Protein AF-A0A3M2JYX1-F1 (afdb_monomer)

Mean predicted aligned error: 6.3 Å

Radius of gyration: 17.37 Å; Cα contacts (8 Å, |Δi|>4): 255; chains: 1; bounding box: 37×30×51 Å

Foldseek 3Di:
DDDLLNCQLLFFFLLLNLLSLVCVVPDDPVVVVVFPPAWWDPDDPQTFGQPRSRTHGPPDSPGNHHPSVVSSVVRSVVCVVVLQQKKKKKWFKPFDDVCLVVVVVCVVVQWSGKAAPDGGIIITMGGPVSVVVVVVVCCVPCVVPIDTDIDIGRSPDPPVPDGSSVD

Nearest PDB structures (foldseek):
  4f3q-assembly1_A  TM=5.738E-01  e=3.447E-01  Coxiella burnetii RSA 493
  3rgi-assembly1_A  TM=5.231E-01  e=1.667E-01  Sorangium cellulosum
  8avz-assembly2_B  TM=5.312E-01  e=3.244E-01  Bacillus subtilis subsp. subtilis str. 168
  8idf-assembly1_A  TM=3.496E-01  e=7.146E-02  Homo sapiens
  8i4z-assembly1_B  TM=4.489E-01  e=4.391E-01  Streptomyces chartreusis NRRL 3882

Secondary structure (DSSP, 8-state):
---HHHHHTT--SHHHHHHHHHHHHHS-HHHHHTS--SPPPPS-SS----TTTSSSPPSSSS-SS-HHHHHHHHHHHHHHHHHHTEEEEEEEESS--HHHHT-GGGGGT-EEEEEE-SSSEEEEEEEGGGHHHHHHHHHHHHTTT--EEEEEEES----TT--TT--

Sequence (167 aa):
MLSTSDWIRRVRTGAELIATLKLLQSMEKRELLELPREPAAPFSACHRPCRRCHLYPPQSRTAKMCRFCSQVLRHIRKLDPISRSSVIVWGYVNRLPRKVVSGEWNRKRLIVAMYPVDDQHFIGIMYRRRLKPWLQELVVYEGNTLQGLLQILPSSGGIRTFTMGDL

pLDDT: mean 84.86, std 10.27, range [49.62, 95.06]

Structure (mmCIF, N/CA/C/O backbone):
data_AF-A0A3M2JYX1-F1
#
_entry.id   AF-A0A3M2JYX1-F1
#
loop_
_atom_site.group_PDB
_atom_site.id
_atom_site.type_symbol
_atom_site.label_atom_id
_atom_site.label_alt_id
_atom_site.label_comp_id
_atom_site.label_asym_id
_atom_site.label_entity_id
_atom_site.label_seq_id
_atom_site.pdbx_PDB_ins_code
_atom_site.Cartn_x
_atom_site.Cartn_y
_atom_site.Cartn_z
_atom_site.occupancy
_atom_site.B_iso_or_equiv
_atom_site.auth_seq_id
_atom_site.auth_comp_id
_atom_site.auth_asym_id
_atom_site.auth_atom_id
_atom_site.pdbx_PDB_model_num
ATOM 1 N N . MET A 1 1 ? -5.691 -6.770 -18.084 1.00 72.12 1 MET A N 1
ATOM 2 C CA . MET A 1 1 ? -5.080 -5.622 -17.374 1.00 72.12 1 MET A CA 1
ATOM 3 C C . MET A 1 1 ? -4.917 -5.984 -15.915 1.00 72.12 1 MET A C 1
ATOM 5 O O . MET A 1 1 ? -5.761 -6.696 -15.391 1.00 72.12 1 MET A O 1
ATOM 9 N N . LEU A 1 2 ? -3.852 -5.503 -15.281 1.00 76.81 2 LEU A N 1
ATOM 10 C CA . LEU A 1 2 ? -3.677 -5.641 -13.839 1.00 76.81 2 LEU A CA 1
ATOM 11 C C . LEU A 1 2 ? -4.733 -4.828 -13.093 1.00 76.81 2 LEU A C 1
ATOM 13 O O . LEU A 1 2 ? -4.827 -3.615 -13.288 1.00 76.81 2 LEU A O 1
ATOM 17 N N . SER A 1 3 ? -5.493 -5.510 -12.245 1.00 83.88 3 SER A N 1
ATOM 18 C CA . SER A 1 3 ? -6.343 -4.898 -11.229 1.00 83.88 3 SER A CA 1
ATOM 19 C C . SER A 1 3 ? -5.501 -4.182 -10.166 1.00 83.88 3 SER A C 1
ATOM 21 O O . SER A 1 3 ? -4.280 -4.347 -10.088 1.00 83.88 3 SER A O 1
ATOM 23 N N . THR A 1 4 ? -6.138 -3.401 -9.294 1.00 84.75 4 THR A N 1
ATOM 24 C CA . THR A 1 4 ? -5.443 -2.837 -8.130 1.00 84.75 4 THR A CA 1
ATOM 25 C C . T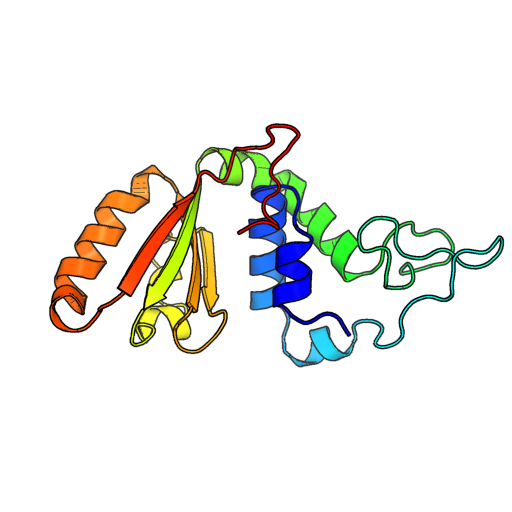HR A 1 4 ? -4.824 -3.930 -7.253 1.00 84.75 4 THR A C 1
ATOM 27 O O . THR A 1 4 ? -3.6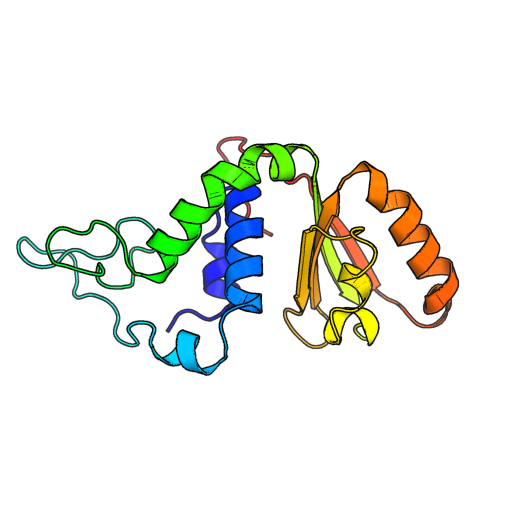63 -3.826 -6.851 1.00 84.75 4 THR A O 1
ATOM 30 N N . SER A 1 5 ? -5.562 -5.014 -7.014 1.00 84.56 5 SER A N 1
ATOM 31 C CA . SER A 1 5 ? -5.093 -6.154 -6.225 1.00 84.56 5 SER A CA 1
ATOM 32 C C . SER A 1 5 ? -3.856 -6.805 -6.849 1.00 84.56 5 SER A C 1
ATOM 34 O O . SER A 1 5 ? -2.921 -7.171 -6.141 1.00 84.56 5 SER A O 1
ATOM 36 N N . ASP A 1 6 ? -3.780 -6.861 -8.181 1.00 88.19 6 ASP A N 1
ATOM 37 C CA . ASP A 1 6 ? -2.606 -7.372 -8.894 1.00 88.19 6 ASP A CA 1
ATOM 38 C C . ASP A 1 6 ? -1.351 -6.510 -8.719 1.00 88.19 6 ASP A C 1
ATOM 40 O O . ASP A 1 6 ? -0.228 -7.022 -8.814 1.00 88.19 6 ASP A O 1
ATOM 44 N N . TRP A 1 7 ? -1.519 -5.202 -8.514 1.00 88.94 7 TRP A N 1
ATOM 45 C CA . TRP A 1 7 ? -0.411 -4.309 -8.191 1.00 88.94 7 TRP A CA 1
ATOM 46 C C . TRP A 1 7 ? 0.068 -4.512 -6.760 1.00 88.94 7 TRP A C 1
ATOM 48 O O . TRP A 1 7 ? 1.278 -4.561 -6.545 1.00 88.94 7 TRP A O 1
ATOM 58 N N . ILE A 1 8 ? -0.859 -4.684 -5.814 1.00 89.44 8 ILE A N 1
ATOM 59 C CA . ILE A 1 8 ? -0.558 -4.964 -4.403 1.00 89.44 8 ILE A CA 1
ATOM 60 C C . ILE A 1 8 ? 0.193 -6.297 -4.272 1.00 89.44 8 ILE A C 1
ATOM 62 O O . ILE A 1 8 ? 1.262 -6.334 -3.672 1.00 89.44 8 ILE A O 1
ATOM 66 N N . ARG A 1 9 ? -0.263 -7.355 -4.953 1.00 88.62 9 ARG A N 1
ATOM 67 C CA . ARG A 1 9 ? 0.396 -8.678 -4.963 1.00 88.62 9 ARG A CA 1
ATOM 68 C C . ARG A 1 9 ? 1.808 -8.689 -5.555 1.00 88.62 9 ARG A C 1
ATOM 70 O O . ARG A 1 9 ? 2.555 -9.641 -5.379 1.00 88.62 9 ARG A O 1
ATOM 77 N N . ARG A 1 10 ? 2.202 -7.644 -6.289 1.00 88.94 10 ARG A N 1
ATOM 78 C CA . ARG A 1 10 ? 3.550 -7.516 -6.881 1.00 88.94 10 ARG A CA 1
ATOM 79 C C . ARG A 1 10 ? 4.533 -6.746 -6.002 1.00 88.94 10 ARG A C 1
ATOM 81 O O . ARG A 1 10 ? 5.684 -6.543 -6.403 1.00 88.94 10 ARG A O 1
ATOM 88 N N . VAL A 1 11 ? 4.086 -6.270 -4.848 1.00 90.75 11 VAL A N 1
ATOM 89 C CA . VAL A 1 11 ? 4.888 -5.477 -3.924 1.00 90.75 11 VAL A CA 1
ATOM 90 C C . VAL A 1 11 ? 5.881 -6.369 -3.182 1.00 90.75 11 VAL A C 1
ATOM 92 O O . VAL A 1 11 ? 5.517 -7.384 -2.606 1.00 90.75 11 VAL A O 1
ATOM 95 N N . ARG A 1 12 ? 7.153 -5.966 -3.131 1.00 88.31 12 ARG A N 1
ATOM 96 C CA . ARG A 1 12 ? 8.198 -6.743 -2.443 1.00 88.31 12 ARG A CA 1
ATOM 97 C C . ARG A 1 12 ? 8.501 -6.262 -1.030 1.00 88.31 12 ARG A C 1
ATOM 99 O O . ARG A 1 12 ? 8.888 -7.059 -0.186 1.00 88.31 12 ARG A O 1
ATOM 106 N N . THR A 1 13 ? 8.348 -4.967 -0.763 1.00 90.25 13 THR A N 1
ATOM 107 C CA . THR A 1 13 ? 8.749 -4.337 0.507 1.00 90.25 13 THR A CA 1
ATOM 108 C C . THR A 1 13 ? 7.642 -3.449 1.064 1.00 90.25 13 THR A C 1
ATOM 110 O O . THR A 1 13 ? 6.782 -2.984 0.319 1.00 90.25 13 THR A O 1
ATOM 113 N N . GLY A 1 14 ? 7.665 -3.148 2.367 1.00 90.06 14 GLY A N 1
ATOM 114 C CA . GLY A 1 14 ? 6.671 -2.243 2.956 1.00 90.06 14 GLY A CA 1
ATOM 115 C C . GLY A 1 14 ? 6.719 -0.836 2.343 1.00 90.06 14 GLY A C 1
ATOM 116 O O . GLY A 1 14 ? 5.683 -0.216 2.122 1.00 90.06 14 GLY A O 1
ATOM 117 N N . ALA A 1 15 ? 7.907 -0.354 1.961 1.00 92.00 15 ALA A N 1
ATOM 118 C CA . ALA A 1 15 ? 8.063 0.923 1.270 1.00 92.00 15 ALA A CA 1
ATOM 119 C C . ALA A 1 15 ? 7.448 0.892 -0.137 1.00 92.00 15 ALA A C 1
ATOM 121 O O . ALA A 1 15 ? 6.822 1.869 -0.555 1.00 92.00 15 ALA A O 1
ATOM 122 N N . GLU A 1 16 ? 7.580 -0.233 -0.852 1.00 93.38 16 GLU A N 1
ATOM 123 C CA . GLU A 1 16 ? 6.857 -0.456 -2.103 1.00 93.38 16 GLU A CA 1
ATOM 124 C C . GLU A 1 16 ? 5.345 -0.463 -1.885 1.00 93.38 16 GLU A C 1
ATOM 126 O O . GLU A 1 16 ? 4.636 0.106 -2.713 1.00 93.38 16 GLU A O 1
ATOM 131 N N . LEU A 1 17 ? 4.851 -1.053 -0.789 1.00 93.00 17 LEU A N 1
ATOM 132 C CA . LEU A 1 17 ? 3.417 -1.100 -0.502 1.00 93.00 17 LEU A CA 1
ATOM 133 C C . LEU A 1 17 ? 2.884 0.312 -0.297 1.00 93.00 17 LEU A C 1
ATOM 135 O O . LEU A 1 17 ? 1.945 0.722 -0.970 1.00 93.00 17 LEU A O 1
ATOM 139 N N . ILE A 1 18 ? 3.547 1.089 0.565 1.00 92.81 18 ILE A N 1
ATOM 140 C CA . ILE A 1 18 ? 3.184 2.483 0.838 1.00 92.81 18 ILE A CA 1
ATOM 141 C C . ILE A 1 18 ? 3.182 3.298 -0.456 1.00 92.81 18 ILE A C 1
ATOM 143 O O . ILE A 1 18 ? 2.236 4.041 -0.708 1.00 92.81 18 ILE A O 1
ATOM 147 N N . ALA A 1 19 ? 4.226 3.168 -1.280 1.00 93.19 19 ALA A N 1
ATOM 148 C CA . ALA A 1 19 ? 4.310 3.864 -2.561 1.00 93.19 19 ALA A CA 1
ATOM 149 C C . ALA A 1 19 ? 3.161 3.472 -3.497 1.00 93.19 19 ALA A C 1
ATOM 151 O O . ALA A 1 19 ? 2.554 4.338 -4.120 1.00 93.19 19 ALA A O 1
ATOM 152 N N . THR A 1 20 ? 2.860 2.176 -3.575 1.00 93.00 20 THR A N 1
ATOM 153 C CA . THR A 1 20 ? 1.819 1.623 -4.445 1.00 93.00 20 THR A CA 1
ATOM 154 C C . THR A 1 20 ? 0.440 2.104 -4.005 1.00 93.00 20 THR A C 1
ATOM 156 O O . THR A 1 20 ? -0.274 2.670 -4.822 1.00 93.00 20 THR A O 1
ATOM 159 N N . LEU A 1 21 ? 0.094 1.994 -2.718 1.00 91.44 21 LEU A N 1
ATOM 160 C CA . LEU A 1 21 ? -1.192 2.471 -2.195 1.00 91.44 21 LEU A CA 1
ATOM 161 C C . LEU A 1 21 ? -1.362 3.983 -2.367 1.00 91.44 21 LEU A C 1
ATOM 163 O O . LEU A 1 21 ? -2.435 4.432 -2.757 1.00 91.44 21 LEU A O 1
ATOM 167 N N . LYS A 1 22 ? -0.306 4.773 -2.130 1.00 89.50 22 LYS A N 1
ATOM 168 C CA . LYS A 1 22 ? -0.353 6.226 -2.350 1.00 89.50 22 LYS A CA 1
ATOM 169 C C . LYS A 1 22 ? -0.606 6.577 -3.811 1.00 89.50 22 LYS A C 1
ATOM 171 O O . LYS A 1 22 ? -1.422 7.450 -4.070 1.00 89.50 22 LYS A O 1
ATOM 176 N N . LEU A 1 23 ? 0.058 5.892 -4.742 1.00 89.25 23 LEU A N 1
ATOM 177 C CA . LEU A 1 23 ? -0.160 6.102 -6.174 1.00 89.25 23 LEU A CA 1
ATOM 178 C C . LEU A 1 23 ? -1.568 5.682 -6.598 1.00 89.25 23 LEU A C 1
ATOM 180 O O . LEU A 1 23 ? -2.211 6.410 -7.339 1.00 89.25 23 LEU A O 1
ATOM 184 N N . LEU A 1 24 ? -2.072 4.557 -6.092 1.00 87.31 24 LEU A N 1
ATOM 185 C CA . LEU A 1 24 ? -3.433 4.093 -6.375 1.00 87.31 24 LEU A CA 1
ATOM 186 C C . LEU A 1 24 ? -4.510 5.036 -5.816 1.00 87.31 24 LEU A C 1
ATOM 188 O O . LEU A 1 24 ? -5.577 5.141 -6.406 1.00 87.31 24 LEU A O 1
ATOM 192 N N . GLN A 1 25 ? -4.238 5.714 -4.697 1.00 83.50 25 GLN A N 1
ATOM 193 C CA . GLN A 1 25 ? -5.126 6.734 -4.126 1.00 83.50 25 GLN A CA 1
ATOM 194 C C . GLN A 1 25 ? -5.046 8.068 -4.869 1.00 83.50 25 GLN A C 1
ATOM 196 O O . GLN A 1 25 ? -6.052 8.761 -4.969 1.00 83.50 25 GLN A O 1
ATOM 201 N N . SER A 1 26 ? -3.854 8.459 -5.334 1.00 81.19 26 SER A N 1
ATOM 202 C CA . SER A 1 26 ? -3.647 9.743 -6.011 1.00 81.19 26 SER A CA 1
ATOM 203 C C . SER A 1 26 ? -4.017 9.713 -7.488 1.00 81.19 26 SER A C 1
ATOM 205 O O . SER A 1 26 ? -4.327 10.759 -8.045 1.00 81.19 26 SER A O 1
ATOM 207 N N . MET A 1 27 ? -3.927 8.549 -8.135 1.00 75.31 27 MET A N 1
ATOM 208 C CA . MET A 1 27 ? -4.304 8.406 -9.534 1.00 75.31 27 MET A CA 1
ATOM 209 C C . MET A 1 27 ? -5.815 8.535 -9.655 1.00 75.31 27 MET A C 1
ATOM 211 O O . MET A 1 27 ? -6.569 7.690 -9.168 1.00 75.31 27 MET A O 1
ATOM 215 N N . GLU A 1 28 ? -6.265 9.569 -10.358 1.00 65.38 28 GLU A N 1
ATOM 216 C CA . GLU A 1 28 ? -7.642 9.602 -10.822 1.00 65.38 28 GLU A CA 1
ATOM 217 C C . GLU A 1 28 ? -7.909 8.359 -11.680 1.00 65.38 28 GLU A C 1
ATOM 219 O O . GLU A 1 28 ? -7.032 7.869 -12.400 1.00 65.38 28 GLU A O 1
ATOM 224 N N . LYS A 1 29 ? -9.152 7.860 -11.665 1.00 61.00 29 LYS A N 1
ATOM 225 C CA . LYS A 1 29 ? -9.581 6.699 -12.469 1.00 61.00 29 LYS A CA 1
ATOM 226 C C . LYS A 1 29 ? -9.174 6.831 -13.948 1.00 61.00 29 LYS A C 1
ATOM 228 O O . LYS A 1 29 ? -8.969 5.825 -14.618 1.00 61.00 29 LYS A O 1
ATOM 233 N N . ARG A 1 30 ? -9.011 8.067 -14.437 1.00 53.72 30 ARG A N 1
ATOM 234 C CA . ARG A 1 30 ? -8.557 8.416 -15.788 1.00 53.72 30 ARG A CA 1
ATOM 235 C C . ARG A 1 30 ? -7.073 8.121 -16.044 1.00 53.72 30 ARG A C 1
ATOM 237 O O . ARG A 1 30 ? -6.755 7.596 -17.102 1.00 53.72 30 ARG A O 1
ATOM 244 N N . GLU A 1 31 ? -6.183 8.350 -15.082 1.00 64.31 31 GLU A N 1
ATOM 245 C CA . GLU A 1 31 ? -4.748 8.048 -15.226 1.00 64.31 31 GLU A CA 1
ATOM 246 C C . GLU A 1 31 ? -4.468 6.538 -15.205 1.00 64.31 31 GLU A C 1
ATOM 248 O O . GLU A 1 31 ? -3.570 6.050 -15.892 1.00 64.31 31 GLU A O 1
ATOM 253 N N . LEU A 1 32 ? -5.286 5.767 -14.480 1.00 62.34 32 LEU A N 1
ATOM 254 C CA . LEU A 1 32 ? -5.253 4.301 -14.538 1.00 62.34 32 LEU A CA 1
ATOM 255 C C . LEU A 1 32 ? -5.659 3.769 -15.923 1.00 62.34 32 LEU A C 1
ATOM 257 O O . LEU A 1 32 ? -5.175 2.716 -16.339 1.00 62.34 32 LEU A O 1
ATOM 261 N N . LEU A 1 33 ? -6.505 4.503 -16.658 1.00 57.06 33 LEU A N 1
ATOM 262 C CA . LEU A 1 33 ? -6.901 4.172 -18.032 1.00 57.06 33 LEU A CA 1
ATOM 263 C C . LEU A 1 33 ? -5.813 4.498 -19.067 1.00 57.06 33 LEU A C 1
ATOM 265 O O . LEU A 1 33 ? -5.869 3.923 -20.157 1.00 57.06 33 LEU A O 1
ATOM 269 N N . GLU A 1 34 ? -4.859 5.379 -18.732 1.00 64.75 34 GLU A N 1
ATOM 270 C CA . GLU A 1 34 ? -3.666 5.700 -19.538 1.00 64.75 34 GLU A CA 1
ATOM 271 C C . GLU A 1 34 ? -2.516 4.704 -19.344 1.00 64.75 34 GLU A C 1
ATOM 273 O O . GLU A 1 34 ? -1.506 4.764 -20.054 1.00 64.75 34 GLU A O 1
ATOM 278 N N . LEU A 1 35 ? -2.620 3.791 -18.372 1.00 68.12 35 LEU A N 1
ATOM 279 C CA . LEU A 1 35 ? -1.679 2.683 -18.305 1.00 68.12 35 LEU A CA 1
ATOM 280 C C . LEU A 1 35 ? -1.803 1.854 -19.589 1.00 68.12 35 LEU A C 1
ATOM 282 O O . LEU A 1 35 ? -2.923 1.657 -20.069 1.00 68.12 35 LEU A O 1
ATOM 286 N N . PRO A 1 36 ? -0.677 1.356 -20.144 1.00 66.38 36 PRO A N 1
ATOM 287 C CA . PRO A 1 36 ? -0.716 0.515 -21.331 1.00 66.38 36 PRO A CA 1
ATOM 288 C C . PRO A 1 36 ? -1.716 -0.612 -21.094 1.00 66.38 36 PRO A C 1
ATOM 290 O O . PRO A 1 36 ? -1.544 -1.396 -20.165 1.00 66.38 36 PRO A O 1
ATOM 293 N N . ARG A 1 37 ? -2.805 -0.651 -21.865 1.00 69.75 37 ARG A N 1
ATOM 294 C CA . ARG A 1 37 ? -3.831 -1.691 -21.691 1.00 69.75 37 ARG A CA 1
ATOM 295 C C . ARG A 1 37 ? -3.355 -3.023 -22.243 1.00 69.75 37 ARG A C 1
ATOM 297 O O . ARG A 1 37 ? -3.744 -4.080 -21.746 1.00 69.75 37 ARG A O 1
ATOM 304 N N . GLU A 1 38 ? -2.480 -2.939 -23.235 1.00 83.12 38 GLU A N 1
ATOM 305 C CA . GLU A 1 38 ? -1.904 -4.080 -23.908 1.00 83.12 38 GLU A CA 1
ATOM 306 C C . GLU A 1 38 ? -0.676 -4.591 -23.145 1.00 83.12 38 GLU A C 1
ATOM 308 O O . GLU A 1 38 ? 0.215 -3.806 -22.779 1.00 83.12 38 GLU A O 1
ATOM 313 N N . PRO A 1 39 ? -0.620 -5.904 -22.868 1.00 85.25 39 PRO A N 1
ATOM 314 C CA . PRO A 1 39 ? 0.594 -6.520 -22.371 1.00 85.25 39 PRO A CA 1
ATOM 315 C C . PRO A 1 39 ? 1.716 -6.347 -23.400 1.00 85.25 39 PRO A C 1
ATOM 317 O O . PRO A 1 39 ? 1.494 -6.295 -24.607 1.00 85.25 39 PRO A O 1
ATOM 320 N N . ALA A 1 40 ? 2.946 -6.255 -22.909 1.00 88.06 40 ALA A N 1
ATOM 321 C CA . ALA A 1 40 ? 4.125 -6.269 -23.750 1.00 88.06 40 ALA A CA 1
ATOM 322 C C . ALA A 1 40 ? 4.166 -7.559 -24.5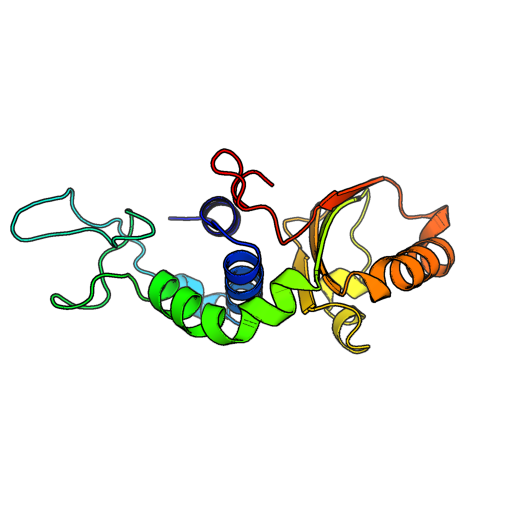70 1.00 88.06 40 ALA A C 1
ATOM 324 O O . ALA A 1 40 ? 3.786 -8.629 -24.089 1.00 88.06 40 ALA A O 1
ATOM 325 N N . ALA A 1 41 ? 4.720 -7.454 -25.776 1.00 86.62 41 ALA A N 1
ATOM 326 C CA . ALA A 1 41 ? 5.085 -8.626 -26.550 1.00 86.62 41 ALA A CA 1
ATOM 327 C C . ALA A 1 41 ? 5.989 -9.566 -25.720 1.00 86.62 41 ALA A C 1
ATOM 329 O O . ALA A 1 41 ? 6.753 -9.086 -24.864 1.00 86.62 41 ALA A O 1
ATOM 330 N N . PRO A 1 42 ? 5.940 -10.885 -25.987 1.00 85.69 42 PRO A N 1
ATOM 331 C CA . PRO A 1 42 ? 6.883 -11.836 -25.420 1.00 85.69 42 PRO A CA 1
ATOM 332 C C . PRO A 1 42 ? 8.329 -11.363 -25.580 1.00 85.69 42 PRO A C 1
ATOM 334 O O . PRO A 1 42 ? 8.677 -10.641 -26.522 1.00 85.69 42 PRO A O 1
ATOM 337 N N . PHE A 1 43 ? 9.178 -11.767 -24.636 1.00 86.62 43 PHE A N 1
ATOM 338 C CA . PHE A 1 43 ? 10.582 -11.379 -24.644 1.00 86.62 43 PHE A CA 1
ATOM 339 C C . PHE A 1 43 ? 11.247 -11.775 -25.970 1.00 86.62 43 PHE A C 1
ATOM 341 O O . PHE A 1 43 ? 11.222 -12.934 -26.372 1.00 86.62 43 PHE A O 1
ATOM 348 N N . SER A 1 44 ? 11.859 -10.798 -26.633 1.00 86.50 44 SER A N 1
ATOM 349 C CA . SER A 1 44 ? 12.609 -10.958 -27.878 1.00 86.50 44 SER A CA 1
ATOM 350 C C . SER A 1 44 ? 13.807 -10.004 -27.897 1.00 86.50 44 SER A C 1
ATOM 352 O O . SER A 1 44 ? 13.958 -9.140 -27.027 1.00 86.50 44 SER A O 1
ATOM 354 N N . ALA A 1 45 ? 14.673 -10.125 -28.906 1.00 80.12 45 ALA A N 1
ATOM 355 C CA . ALA A 1 45 ? 15.807 -9.213 -29.077 1.00 80.12 45 ALA A CA 1
ATOM 356 C C . ALA A 1 45 ? 15.362 -7.733 -29.158 1.00 80.12 45 ALA A C 1
ATOM 358 O O . ALA A 1 45 ? 16.023 -6.850 -28.599 1.00 80.12 45 ALA A O 1
ATOM 359 N N . CYS A 1 46 ? 14.205 -7.487 -29.787 1.00 79.00 46 CYS A N 1
ATOM 360 C CA . CYS A 1 46 ? 13.653 -6.159 -30.065 1.00 79.00 46 CYS A CA 1
ATOM 361 C C . CYS A 1 46 ? 12.642 -5.672 -29.014 1.00 79.00 46 CYS A C 1
ATOM 363 O O . CYS A 1 46 ? 12.497 -4.464 -28.820 1.00 79.00 46 CYS A O 1
ATOM 365 N N . HIS A 1 47 ? 11.964 -6.585 -28.310 1.00 79.88 47 HIS A N 1
ATOM 366 C CA . HIS A 1 47 ? 10.917 -6.252 -27.343 1.00 79.88 47 HIS A CA 1
ATOM 367 C C . HIS A 1 47 ? 11.187 -6.891 -25.989 1.00 79.88 47 HIS A C 1
ATOM 369 O O . HIS A 1 47 ? 11.464 -8.080 -25.873 1.00 79.88 47 HIS A O 1
ATOM 375 N N . ARG A 1 48 ? 11.101 -6.081 -24.934 1.00 88.25 48 ARG A N 1
ATOM 376 C CA . ARG A 1 48 ? 11.395 -6.514 -23.568 1.00 88.25 48 ARG A CA 1
ATOM 377 C C . ARG A 1 48 ? 10.275 -6.011 -22.669 1.00 88.25 48 ARG A C 1
ATOM 379 O O . ARG A 1 48 ? 10.046 -4.802 -22.672 1.00 88.25 48 ARG A O 1
ATOM 386 N N . PRO A 1 49 ? 9.600 -6.867 -21.890 1.00 92.56 49 PRO A N 1
ATOM 387 C CA . PRO A 1 49 ? 8.653 -6.392 -20.896 1.00 92.56 49 PRO A CA 1
ATOM 388 C C . PRO A 1 49 ? 9.380 -5.608 -19.798 1.00 92.56 49 PRO A C 1
ATOM 390 O O . PRO A 1 49 ? 10.600 -5.692 -19.617 1.00 92.56 49 PRO A O 1
ATOM 393 N N . CYS A 1 50 ? 8.618 -4.842 -19.024 1.00 92.44 50 CYS A N 1
ATOM 394 C CA . CYS A 1 50 ? 9.117 -4.172 -17.833 1.00 92.44 50 CYS A CA 1
ATOM 395 C C . CYS A 1 50 ? 9.826 -5.172 -16.908 1.00 92.44 50 CYS A C 1
ATOM 397 O O . CYS A 1 50 ? 9.241 -6.169 -16.496 1.00 92.44 50 CYS A O 1
ATOM 399 N N . ARG A 1 51 ? 11.054 -4.847 -16.482 1.00 91.62 51 ARG A N 1
ATOM 400 C CA . ARG A 1 51 ? 11.872 -5.714 -15.613 1.00 91.62 51 ARG A CA 1
ATOM 401 C C . ARG A 1 51 ? 11.304 -5.970 -14.212 1.00 91.62 51 ARG A C 1
ATOM 403 O O . ARG A 1 51 ? 11.889 -6.747 -13.471 1.00 91.62 51 ARG A O 1
ATOM 410 N N . ARG A 1 52 ? 10.239 -5.265 -13.816 1.00 90.44 52 ARG A N 1
ATOM 411 C CA . ARG A 1 52 ? 9.608 -5.405 -12.496 1.00 90.44 52 ARG A CA 1
ATOM 412 C C . ARG A 1 52 ? 8.283 -6.151 -12.571 1.00 90.44 52 ARG A C 1
ATOM 414 O O . ARG A 1 52 ? 8.123 -7.147 -11.882 1.00 90.44 52 ARG A O 1
ATOM 421 N N . CYS A 1 53 ? 7.327 -5.661 -13.365 1.00 90.81 53 CYS A N 1
ATOM 422 C CA . CYS A 1 53 ? 6.018 -6.315 -13.465 1.00 90.81 53 CYS A CA 1
ATOM 423 C C . CYS A 1 53 ? 5.985 -7.464 -14.478 1.00 90.81 53 CYS A C 1
ATOM 425 O O . CYS A 1 53 ? 5.045 -8.248 -14.424 1.00 90.81 53 CYS A O 1
ATOM 427 N N . HIS A 1 54 ? 6.963 -7.542 -15.391 1.00 90.75 54 HIS A N 1
ATOM 428 C CA . HIS A 1 54 ? 7.055 -8.514 -16.490 1.00 90.75 54 HIS A CA 1
ATOM 429 C C . HIS A 1 54 ? 5.855 -8.545 -17.448 1.00 90.75 54 HIS A C 1
ATOM 431 O O . HIS A 1 54 ? 5.784 -9.421 -18.300 1.00 90.75 54 HIS A O 1
ATOM 437 N N . LEU A 1 55 ? 4.948 -7.570 -17.348 1.00 90.38 55 LEU A N 1
ATOM 438 C CA . LEU A 1 55 ? 3.704 -7.553 -18.112 1.00 90.38 55 LEU A CA 1
ATOM 439 C C . LEU A 1 55 ? 3.586 -6.372 -19.055 1.00 90.38 55 LEU A C 1
ATOM 441 O O . LEU A 1 55 ? 3.202 -6.560 -20.195 1.00 90.38 55 LEU A O 1
ATOM 445 N N . TYR A 1 56 ? 3.901 -5.160 -18.607 1.00 90.88 56 TYR A N 1
ATOM 446 C CA . TYR A 1 56 ? 3.710 -3.963 -19.427 1.00 90.88 56 TYR A CA 1
ATOM 447 C C . TYR A 1 56 ? 4.986 -3.548 -20.152 1.00 90.88 56 TYR A C 1
ATOM 449 O O . TYR A 1 56 ? 6.085 -3.791 -19.633 1.00 90.88 56 TYR A O 1
ATOM 457 N N . PRO A 1 57 ? 4.874 -2.883 -21.315 1.00 91.06 57 PRO A N 1
ATOM 458 C CA . PRO A 1 57 ? 6.038 -2.377 -22.018 1.00 91.06 57 PRO A CA 1
ATOM 459 C C . PRO A 1 57 ? 6.740 -1.283 -21.193 1.00 91.06 57 PRO A C 1
ATOM 461 O O . PRO A 1 57 ? 6.105 -0.571 -20.401 1.00 91.06 57 PRO A O 1
ATOM 464 N N . PRO A 1 58 ? 8.065 -1.134 -21.336 1.00 91.50 58 PRO A N 1
ATOM 465 C CA . PRO A 1 58 ? 8.783 0.004 -20.794 1.00 91.50 58 PRO A CA 1
ATOM 466 C C . PRO A 1 58 ? 8.283 1.321 -21.394 1.00 91.50 58 PRO A C 1
ATOM 468 O O . PRO A 1 58 ? 7.774 1.351 -22.509 1.00 91.50 58 PRO A O 1
ATOM 471 N N . GLN A 1 59 ? 8.467 2.425 -20.668 1.00 89.19 59 GLN A N 1
ATOM 472 C CA . GLN A 1 59 ? 8.015 3.749 -21.120 1.00 89.19 59 GLN A CA 1
ATOM 473 C C . GLN A 1 59 ? 8.710 4.228 -22.411 1.00 89.19 59 GLN A C 1
ATOM 475 O O . GLN A 1 59 ? 8.166 5.048 -23.141 1.00 89.19 59 GLN A O 1
ATOM 480 N N . SER A 1 60 ? 9.917 3.735 -22.688 1.00 88.38 60 SER A N 1
ATOM 481 C CA . SER A 1 60 ? 10.690 4.024 -23.898 1.00 88.38 60 SER A CA 1
ATOM 482 C C . SER A 1 60 ? 11.619 2.849 -24.222 1.00 88.38 60 SER A C 1
ATOM 484 O O . SER A 1 60 ? 11.845 1.988 -23.371 1.00 88.38 60 SER A O 1
ATOM 486 N N . ARG A 1 61 ? 12.220 2.829 -25.422 1.00 83.94 61 ARG A N 1
ATOM 487 C CA . ARG A 1 61 ? 13.186 1.784 -25.832 1.00 83.94 61 ARG A CA 1
ATOM 488 C C . ARG A 1 61 ? 14.406 1.675 -24.906 1.00 83.94 61 ARG A C 1
ATOM 490 O O . ARG A 1 61 ? 14.981 0.599 -24.776 1.00 83.94 61 ARG A O 1
ATOM 497 N N . THR A 1 62 ? 14.800 2.775 -24.265 1.00 86.88 62 THR A N 1
ATOM 498 C CA . THR A 1 62 ? 15.935 2.828 -23.329 1.00 86.88 62 THR A CA 1
ATOM 499 C C . THR A 1 62 ? 15.518 2.589 -21.876 1.00 86.88 62 THR A C 1
ATOM 501 O O . THR A 1 62 ? 16.350 2.222 -21.042 1.00 86.88 62 THR A O 1
ATOM 504 N N . ALA A 1 63 ? 14.234 2.761 -21.550 1.00 90.19 63 ALA A N 1
ATOM 505 C CA . ALA A 1 63 ? 13.718 2.510 -20.216 1.00 90.19 63 ALA A CA 1
ATOM 506 C C . ALA A 1 63 ? 13.684 1.008 -19.899 1.00 90.19 63 ALA A C 1
ATOM 508 O O . ALA A 1 63 ? 13.409 0.157 -20.740 1.00 90.19 63 ALA A O 1
ATOM 509 N N . LYS A 1 64 ? 13.912 0.671 -18.625 1.00 91.94 64 LYS A N 1
ATOM 510 C CA . LYS A 1 64 ? 13.823 -0.713 -18.118 1.00 91.94 64 LYS A CA 1
ATOM 511 C C . LYS A 1 64 ? 12.457 -1.040 -17.504 1.00 91.94 64 LYS A C 1
ATOM 513 O O . LYS A 1 64 ? 12.198 -2.189 -17.143 1.00 91.94 64 LYS A O 1
ATOM 518 N N . MET A 1 65 ? 11.604 -0.033 -17.315 1.00 93.00 65 MET A N 1
ATOM 519 C CA . MET A 1 65 ? 10.370 -0.135 -16.538 1.00 93.00 65 MET A CA 1
ATOM 520 C C . MET A 1 65 ? 9.204 0.574 -17.215 1.00 93.00 65 MET A C 1
ATOM 522 O O . MET A 1 65 ? 9.407 1.551 -17.936 1.00 93.00 65 MET A O 1
ATOM 526 N N . CYS A 1 66 ? 7.989 0.096 -16.946 1.00 91.81 66 CYS A N 1
ATOM 527 C CA . CYS A 1 66 ? 6.769 0.808 -17.308 1.00 91.81 66 CYS A CA 1
ATOM 528 C C . CYS A 1 66 ? 6.577 2.052 -16.419 1.00 91.81 66 CYS A C 1
ATOM 530 O O . CYS A 1 66 ? 7.200 2.171 -15.355 1.00 91.81 66 CYS A O 1
ATOM 532 N N . ARG A 1 67 ? 5.683 2.958 -16.841 1.00 90.50 67 ARG A N 1
ATOM 533 C CA . ARG A 1 67 ? 5.365 4.219 -16.143 1.00 90.50 67 ARG A CA 1
ATOM 534 C C . ARG A 1 67 ? 5.039 3.990 -14.662 1.00 90.50 67 ARG A C 1
ATOM 536 O O . ARG A 1 67 ? 5.680 4.595 -13.806 1.00 90.50 67 ARG A O 1
ATOM 543 N N . PHE A 1 68 ? 4.133 3.057 -14.356 1.00 90.50 68 PHE A N 1
ATOM 544 C CA . PHE A 1 68 ? 3.718 2.759 -12.978 1.00 90.50 68 PHE A CA 1
ATOM 545 C C . PHE A 1 68 ? 4.876 2.245 -12.114 1.00 90.50 68 PHE A C 1
ATOM 547 O O . PHE A 1 68 ? 5.188 2.824 -11.076 1.00 90.50 68 PHE A O 1
ATOM 554 N N . CYS A 1 69 ? 5.585 1.201 -12.563 1.00 92.00 69 CYS A N 1
ATOM 555 C CA . CYS A 1 69 ? 6.718 0.649 -11.814 1.00 92.00 69 CYS A CA 1
ATOM 556 C C . CYS A 1 69 ? 7.818 1.690 -11.569 1.00 92.00 69 CYS A C 1
ATOM 558 O O . CYS A 1 69 ? 8.403 1.705 -10.485 1.00 92.00 69 CYS A O 1
ATOM 560 N N . SER A 1 70 ? 8.080 2.555 -12.554 1.00 92.44 70 SER A N 1
ATOM 561 C CA . SER A 1 70 ? 9.038 3.658 -12.437 1.00 92.44 70 SER A CA 1
ATOM 562 C C . SER A 1 70 ? 8.605 4.670 -11.373 1.00 92.44 70 SER A C 1
ATOM 564 O O . SER A 1 70 ? 9.397 5.029 -10.499 1.00 92.44 70 SER A O 1
ATOM 566 N N . GLN A 1 71 ? 7.328 5.072 -11.377 1.00 91.75 71 GLN A N 1
ATOM 567 C CA . GLN A 1 71 ? 6.775 5.965 -10.361 1.00 91.75 71 GLN A CA 1
ATOM 568 C C . GLN A 1 71 ? 6.854 5.351 -8.963 1.00 91.75 71 GLN A C 1
ATOM 570 O O . GLN A 1 71 ? 7.332 6.019 -8.048 1.00 91.75 71 GLN A O 1
ATOM 575 N N . VAL A 1 72 ? 6.478 4.080 -8.791 1.00 92.31 72 VAL A N 1
ATOM 576 C CA . VAL A 1 72 ? 6.598 3.398 -7.493 1.00 92.31 72 VAL A CA 1
ATOM 577 C C . VAL A 1 72 ? 8.054 3.431 -7.018 1.00 92.31 72 VAL A C 1
ATOM 579 O O . VAL A 1 72 ? 8.315 3.871 -5.900 1.00 92.31 72 VAL A O 1
ATOM 582 N N . LEU A 1 73 ? 9.022 3.045 -7.866 1.00 91.50 73 LEU A N 1
ATOM 583 C CA . LEU A 1 73 ? 10.440 3.049 -7.477 1.00 91.50 73 LEU A CA 1
ATOM 584 C C . LEU A 1 73 ? 10.959 4.444 -7.104 1.00 91.50 73 LEU A C 1
ATOM 586 O O . LEU A 1 73 ? 11.761 4.571 -6.177 1.00 91.50 73 LEU A O 1
ATOM 590 N N . ARG A 1 74 ? 10.484 5.498 -7.778 1.00 91.94 74 ARG A N 1
ATOM 591 C CA . ARG A 1 74 ? 10.842 6.886 -7.452 1.00 91.94 74 ARG A CA 1
ATOM 592 C C . ARG A 1 74 ? 10.394 7.283 -6.040 1.00 91.94 74 ARG A C 1
ATOM 594 O O . ARG A 1 74 ? 11.095 8.049 -5.381 1.00 91.94 74 ARG A O 1
ATOM 601 N N . HIS A 1 75 ? 9.268 6.750 -5.562 1.00 89.94 75 HIS A N 1
ATOM 602 C CA . HIS A 1 75 ? 8.719 7.068 -4.241 1.00 89.94 75 HIS A CA 1
ATOM 603 C C . HIS A 1 75 ? 9.382 6.284 -3.098 1.00 89.94 75 HIS A C 1
ATOM 605 O O . HIS A 1 75 ? 9.504 6.820 -1.997 1.00 89.94 75 HIS A O 1
ATOM 611 N N . ILE A 1 76 ? 9.874 5.063 -3.342 1.00 91.56 76 ILE A N 1
ATOM 612 C CA . ILE A 1 76 ? 10.425 4.175 -2.296 1.00 91.56 76 ILE A CA 1
ATOM 613 C C . ILE A 1 76 ? 11.538 4.829 -1.476 1.00 91.56 76 ILE A C 1
ATOM 615 O O . ILE A 1 76 ? 11.550 4.684 -0.256 1.00 91.56 76 ILE A O 1
ATOM 619 N N . ARG A 1 77 ? 12.459 5.570 -2.112 1.00 84.38 77 ARG A N 1
ATOM 620 C CA . ARG A 1 77 ? 13.651 6.116 -1.430 1.00 84.38 77 ARG A CA 1
ATOM 621 C C . ARG A 1 77 ? 13.305 6.975 -0.210 1.00 84.38 77 ARG A C 1
ATOM 623 O O . ARG A 1 77 ? 14.035 6.956 0.770 1.00 84.38 77 ARG A O 1
ATOM 630 N N . LYS A 1 78 ? 12.186 7.705 -0.258 1.00 89.38 78 LYS A N 1
ATOM 631 C CA . LYS A 1 78 ? 11.720 8.560 0.849 1.00 89.38 78 LYS A CA 1
ATOM 632 C C . LYS A 1 78 ? 10.874 7.803 1.877 1.00 89.38 78 LYS A C 1
ATOM 634 O O . LYS A 1 78 ? 10.597 8.328 2.950 1.00 89.38 78 LYS A O 1
ATOM 639 N N . LEU A 1 79 ? 10.427 6.598 1.537 1.00 90.81 79 LEU A N 1
ATOM 640 C CA . LEU A 1 79 ? 9.471 5.816 2.315 1.00 90.81 79 LEU A CA 1
ATOM 641 C C . LEU A 1 79 ? 10.130 4.699 3.122 1.00 90.81 79 LEU A C 1
ATOM 643 O O . LEU A 1 79 ? 9.477 4.167 4.010 1.00 90.81 79 LEU A O 1
ATOM 647 N N . ASP A 1 80 ? 11.398 4.366 2.873 1.00 87.88 80 ASP A N 1
ATOM 648 C CA . ASP A 1 80 ? 12.090 3.305 3.616 1.00 87.88 80 ASP A CA 1
ATOM 649 C C . ASP A 1 80 ? 12.125 3.553 5.142 1.00 87.88 80 ASP A C 1
ATOM 651 O O . ASP A 1 80 ? 11.696 2.672 5.895 1.00 87.88 80 ASP A O 1
ATOM 655 N N . PRO A 1 81 ? 12.478 4.759 5.645 1.00 89.38 81 PRO A N 1
ATOM 656 C CA . PRO A 1 81 ? 12.436 5.034 7.087 1.00 89.38 81 PRO A CA 1
ATOM 657 C C . PRO A 1 81 ? 11.015 4.963 7.670 1.00 89.38 81 PRO A C 1
ATOM 659 O O . PRO A 1 81 ? 10.799 4.490 8.789 1.00 89.38 81 PRO A O 1
ATOM 662 N N . ILE A 1 82 ? 10.021 5.402 6.891 1.00 91.00 82 ILE A N 1
ATOM 663 C CA . ILE A 1 82 ? 8.607 5.351 7.282 1.00 91.00 82 ILE A CA 1
ATOM 664 C C . ILE A 1 82 ? 8.151 3.894 7.360 1.00 91.00 82 ILE A C 1
ATOM 666 O O . ILE A 1 82 ? 7.534 3.497 8.344 1.00 91.00 82 ILE A O 1
ATOM 670 N N . SER A 1 83 ? 8.516 3.074 6.375 1.00 91.38 83 SER A N 1
ATOM 671 C CA . SER A 1 83 ? 8.193 1.652 6.331 1.00 91.38 83 SER A CA 1
ATOM 672 C C . SER A 1 83 ? 8.729 0.920 7.555 1.00 91.38 83 SER A C 1
ATOM 674 O O . SER A 1 83 ? 8.002 0.142 8.153 1.00 91.38 83 SER A O 1
ATOM 676 N N . ARG A 1 84 ? 9.959 1.183 8.002 1.00 89.50 84 ARG A N 1
ATOM 677 C CA . ARG A 1 84 ? 10.535 0.492 9.176 1.00 89.50 84 ARG A CA 1
ATOM 678 C C . ARG A 1 84 ? 9.815 0.796 10.493 1.00 89.50 84 ARG A C 1
ATOM 680 O O . ARG A 1 84 ? 9.816 -0.026 11.402 1.00 89.50 84 ARG A O 1
ATOM 687 N N . SER A 1 85 ? 9.195 1.969 10.594 1.00 91.38 85 SER A N 1
ATOM 688 C CA . SER A 1 85 ? 8.451 2.417 11.780 1.00 91.38 85 SER A CA 1
ATOM 689 C C . SER A 1 85 ? 6.937 2.208 11.666 1.00 91.38 85 SER A C 1
ATOM 691 O O . SER A 1 85 ? 6.180 2.621 12.553 1.00 91.38 85 SER A O 1
ATOM 693 N N . SER A 1 86 ? 6.491 1.563 10.589 1.0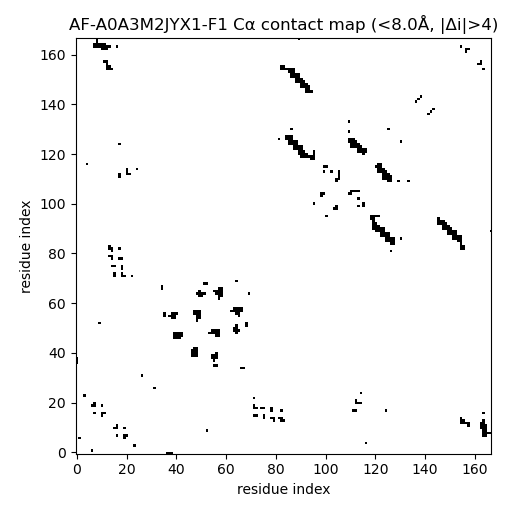0 93.19 86 SER A N 1
ATOM 694 C CA . SER A 1 86 ? 5.081 1.313 10.312 1.00 93.19 86 SER A CA 1
ATOM 695 C C . SER A 1 86 ? 4.658 -0.111 10.678 1.00 93.19 86 SER A C 1
ATOM 697 O O . SER A 1 86 ? 5.464 -0.975 11.036 1.00 93.19 86 SER A O 1
ATOM 699 N N . VAL A 1 87 ? 3.351 -0.317 10.645 1.00 93.75 87 VAL A N 1
ATOM 700 C CA . VAL A 1 87 ? 2.673 -1.607 10.627 1.00 93.75 87 VAL A CA 1
ATOM 701 C C . VAL A 1 87 ? 1.620 -1.558 9.533 1.00 93.75 87 VAL A C 1
ATOM 703 O O . VAL A 1 87 ? 1.074 -0.491 9.230 1.00 93.75 87 VAL A O 1
ATOM 706 N N . ILE A 1 88 ? 1.367 -2.710 8.937 1.00 93.75 88 ILE A N 1
ATOM 707 C CA . ILE A 1 88 ? 0.298 -2.925 7.976 1.00 93.75 88 ILE A CA 1
ATOM 708 C C . ILE A 1 88 ? -0.863 -3.535 8.751 1.00 93.75 88 ILE A C 1
ATOM 710 O O . ILE A 1 88 ? -0.668 -4.424 9.574 1.00 93.75 88 ILE A O 1
ATOM 714 N N . VAL A 1 89 ? -2.060 -3.023 8.523 1.00 93.88 89 VAL A N 1
ATOM 715 C CA . VAL A 1 89 ? -3.302 -3.535 9.081 1.00 93.88 89 VAL A CA 1
ATOM 716 C C . VAL A 1 89 ? -4.145 -3.976 7.903 1.00 93.88 89 VAL A C 1
ATOM 718 O O . VAL A 1 89 ? -4.635 -3.138 7.150 1.00 93.88 89 VAL A O 1
ATOM 721 N N . TRP A 1 90 ? -4.274 -5.282 7.729 1.00 93.81 90 TRP A N 1
ATOM 722 C CA . TRP A 1 90 ? -5.276 -5.852 6.845 1.00 93.81 90 TRP A CA 1
ATOM 723 C C . TRP A 1 90 ? -6.547 -6.058 7.660 1.00 93.81 90 TRP A C 1
ATOM 725 O O . TRP A 1 90 ? -6.490 -6.609 8.759 1.00 93.81 90 TRP A O 1
ATOM 735 N N . GLY A 1 91 ? -7.675 -5.554 7.178 1.00 93.38 91 GLY A N 1
ATOM 736 C CA . GLY A 1 91 ? -8.938 -5.650 7.894 1.00 93.38 91 GLY A CA 1
ATOM 737 C C . GLY A 1 91 ? -10.040 -6.200 7.015 1.00 93.38 91 GLY A C 1
ATOM 738 O O . GLY A 1 91 ? -10.236 -5.701 5.912 1.00 93.38 91 GLY A O 1
ATOM 739 N N . TYR A 1 92 ? -10.767 -7.181 7.541 1.00 95.06 92 TYR A N 1
ATOM 740 C CA . TYR A 1 92 ? -12.041 -7.661 7.023 1.00 95.06 92 TYR A CA 1
ATOM 741 C C . TYR A 1 92 ? -13.126 -7.304 8.029 1.00 95.06 92 TYR A C 1
ATOM 743 O O . TYR A 1 92 ? -13.072 -7.750 9.172 1.00 95.06 92 TYR A O 1
ATOM 751 N N . VAL A 1 93 ? -14.088 -6.480 7.634 1.00 94.00 93 VAL A N 1
ATOM 752 C CA . VAL A 1 93 ? -15.168 -6.012 8.504 1.00 94.00 93 VAL A CA 1
ATOM 753 C C . VAL A 1 93 ? -16.512 -6.139 7.807 1.00 94.00 93 VAL A C 1
ATOM 755 O O . VAL A 1 93 ? -16.608 -6.049 6.588 1.00 94.00 93 VAL A O 1
ATOM 758 N N . ASN A 1 94 ? -17.576 -6.303 8.587 1.00 94.38 94 ASN A N 1
ATOM 759 C CA . ASN A 1 94 ? -18.947 -6.373 8.086 1.00 94.38 94 ASN A CA 1
ATOM 760 C C . ASN A 1 94 ? -19.327 -5.160 7.215 1.00 94.38 94 ASN A C 1
ATOM 762 O O . ASN A 1 94 ? -20.048 -5.318 6.229 1.00 94.38 94 ASN A O 1
ATOM 766 N N . ARG A 1 95 ? -18.832 -3.965 7.564 1.00 90.62 95 ARG A N 1
ATOM 767 C CA . ARG A 1 95 ? -18.986 -2.729 6.790 1.00 90.62 95 ARG A CA 1
ATOM 768 C C . ARG A 1 95 ? -17.815 -1.787 7.040 1.00 90.62 95 ARG A C 1
ATOM 770 O O . ARG A 1 95 ? -17.524 -1.464 8.190 1.00 90.62 95 ARG A O 1
ATOM 777 N N . LEU A 1 96 ? -17.200 -1.265 5.978 1.00 88.44 96 LEU A N 1
ATOM 778 C CA . LEU A 1 96 ? -16.174 -0.234 6.133 1.00 88.44 96 LEU A CA 1
ATOM 779 C C . LEU A 1 96 ? -16.734 1.044 6.788 1.00 88.44 96 LEU A C 1
ATOM 781 O O . LEU A 1 96 ? -17.715 1.617 6.293 1.00 88.44 96 LEU A O 1
ATOM 785 N N . PRO A 1 97 ? -16.096 1.554 7.861 1.00 83.94 97 PRO A N 1
ATOM 786 C CA . PRO A 1 97 ? -16.461 2.837 8.443 1.00 83.94 97 PRO A CA 1
ATOM 787 C C . PRO A 1 97 ? -16.396 3.952 7.399 1.00 83.94 97 PRO A C 1
ATOM 789 O O . PRO A 1 97 ? -15.421 4.064 6.653 1.00 83.94 97 PRO A O 1
ATOM 792 N N . ARG A 1 98 ? -17.395 4.845 7.373 1.00 83.69 98 ARG A N 1
ATOM 793 C CA . ARG A 1 98 ? -17.460 5.946 6.386 1.00 83.69 98 ARG A CA 1
ATOM 794 C C . ARG A 1 98 ? -16.189 6.797 6.363 1.00 83.69 98 ARG A C 1
ATOM 796 O O . ARG A 1 98 ? -15.793 7.258 5.302 1.00 83.69 98 ARG A O 1
ATOM 803 N N . LYS A 1 99 ? -15.529 6.944 7.517 1.00 82.19 99 LYS A N 1
ATOM 804 C CA . 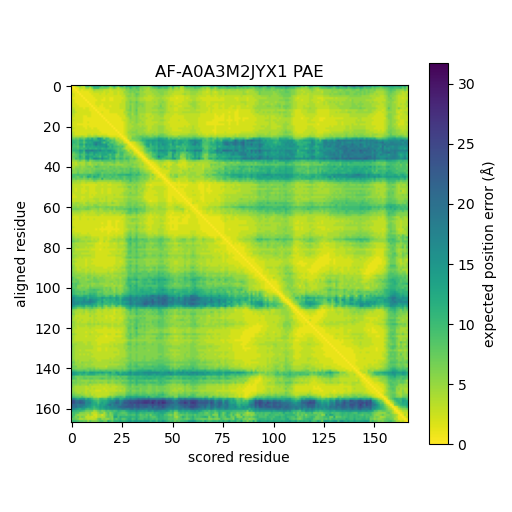LYS A 1 99 ? -14.267 7.682 7.687 1.00 82.19 99 LYS A CA 1
ATOM 805 C C . LYS A 1 99 ? -13.064 7.034 6.982 1.00 82.19 99 LYS A C 1
ATOM 807 O O . LYS A 1 99 ? -12.101 7.737 6.675 1.00 82.19 99 LYS A O 1
ATOM 812 N N . VAL A 1 100 ? -13.105 5.718 6.737 1.00 79.25 100 VAL A N 1
ATOM 813 C CA . VAL A 1 100 ? -12.137 5.003 5.882 1.00 79.25 100 VAL A CA 1
ATOM 814 C C . VAL A 1 100 ? -12.352 5.412 4.438 1.00 79.25 100 VAL A C 1
ATOM 816 O O . VAL A 1 100 ? -11.420 5.855 3.775 1.00 79.25 100 VAL A O 1
ATOM 819 N N . VAL A 1 101 ? -13.599 5.293 3.982 1.00 81.31 101 VAL A N 1
ATOM 820 C CA . VAL A 1 101 ? -13.992 5.531 2.590 1.00 81.31 101 VAL A CA 1
ATOM 821 C C . VAL A 1 101 ? -13.786 6.997 2.204 1.00 81.31 101 VAL A C 1
ATOM 823 O O . VAL A 1 101 ? -13.279 7.285 1.127 1.00 81.31 101 VAL A O 1
ATOM 826 N N . SER A 1 102 ? -14.107 7.930 3.104 1.00 79.56 102 SER A N 1
ATOM 827 C CA . SER A 1 102 ? -13.913 9.369 2.894 1.00 79.56 102 SER A CA 1
ATOM 828 C C . SER A 1 102 ? -12.457 9.830 3.041 1.00 79.56 102 SER A C 1
ATOM 830 O O . SER A 1 102 ? -12.158 10.999 2.805 1.00 79.56 102 SER A O 1
ATOM 832 N N . GLY A 1 103 ? -11.543 8.952 3.474 1.00 74.06 103 GLY A N 1
ATOM 833 C CA . GLY A 1 103 ? -10.149 9.304 3.754 1.00 74.06 103 GLY A CA 1
ATOM 834 C C . GLY A 1 103 ? -9.958 10.221 4.971 1.00 74.06 103 GLY A C 1
ATOM 835 O O . GLY A 1 103 ? -8.847 10.692 5.226 1.00 74.06 103 GLY A O 1
ATOM 836 N N . GLU A 1 104 ? -11.004 10.477 5.761 1.00 76.50 104 GLU A N 1
ATOM 837 C CA . GLU A 1 104 ? -10.956 11.407 6.893 1.00 76.50 104 GLU A CA 1
ATOM 838 C C . GLU A 1 104 ? -10.035 10.951 8.025 1.00 76.50 104 GLU A C 1
ATOM 840 O O . GLU A 1 104 ? -9.437 11.791 8.703 1.00 76.50 104 GLU A O 1
ATOM 845 N N . TRP A 1 105 ? -9.826 9.642 8.196 1.00 72.50 105 TRP A N 1
ATOM 846 C CA . TRP A 1 105 ? -8.843 9.129 9.158 1.00 72.50 105 TRP A CA 1
ATOM 847 C C . TRP A 1 105 ? -7.404 9.580 8.872 1.00 72.50 105 TRP A C 1
ATOM 849 O O . TRP A 1 105 ? -6.563 9.600 9.775 1.00 72.50 105 TRP A O 1
ATOM 859 N N . ASN A 1 106 ? -7.119 10.020 7.645 1.00 65.88 106 ASN A N 1
ATOM 860 C CA . ASN A 1 106 ? -5.808 10.533 7.269 1.00 65.88 106 ASN A CA 1
ATOM 861 C C . ASN A 1 106 ? -5.540 11.948 7.838 1.00 65.88 106 ASN A C 1
ATOM 863 O O . ASN A 1 106 ? -4.385 12.330 8.039 1.00 65.88 106 ASN A O 1
ATOM 867 N N . ARG A 1 107 ? -6.585 12.721 8.195 1.00 62.22 107 ARG A N 1
ATOM 868 C CA . ARG A 1 107 ? -6.455 14.125 8.653 1.00 62.22 107 ARG A CA 1
ATOM 869 C C . ARG A 1 107 ? -5.692 14.279 9.973 1.00 62.22 107 ARG A C 1
ATOM 871 O O . ARG A 1 107 ? -5.003 15.277 10.164 1.00 62.22 107 ARG A O 1
ATOM 878 N N . LYS A 1 108 ? -5.734 13.280 10.861 1.00 65.25 108 LYS A N 1
ATOM 879 C CA . LYS A 1 108 ? -5.000 13.298 12.144 1.00 65.25 108 LYS A CA 1
ATOM 880 C C . LYS A 1 108 ? -3.534 12.834 12.036 1.00 65.25 108 LYS A C 1
ATOM 882 O O . LYS A 1 108 ? -2.873 12.680 13.062 1.00 65.25 108 LYS A O 1
ATOM 887 N N . ARG A 1 109 ? -3.009 12.560 10.827 1.00 68.81 109 ARG A N 1
ATOM 888 C CA . AR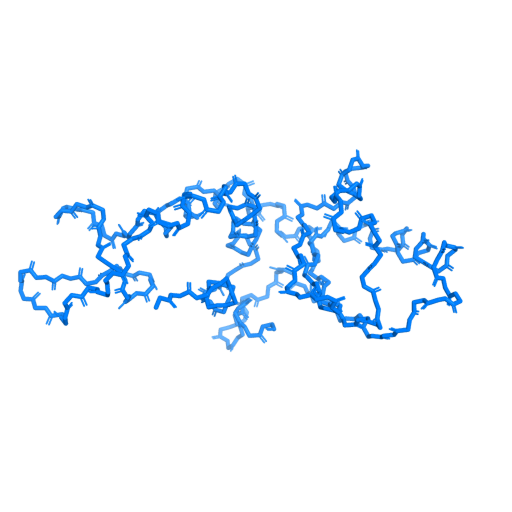G A 1 109 ? -1.674 11.948 10.601 1.00 68.81 109 ARG A CA 1
ATOM 889 C C . ARG A 1 109 ? -1.460 10.629 11.365 1.00 68.81 109 ARG A C 1
ATOM 891 O O . ARG A 1 109 ? -0.327 10.250 11.667 1.00 68.81 109 ARG A O 1
ATOM 898 N N . LEU A 1 110 ? -2.547 9.946 11.724 1.00 71.50 110 LEU A N 1
ATOM 899 C CA . LEU A 1 110 ? -2.487 8.645 12.392 1.00 71.50 110 LEU A CA 1
ATOM 900 C C . LEU A 1 110 ? -2.072 7.553 11.405 1.00 71.50 110 LEU A C 1
ATOM 902 O O . LEU A 1 110 ? -1.368 6.617 11.779 1.00 71.50 110 LEU A O 1
ATOM 906 N N . ILE A 1 111 ? -2.460 7.723 10.142 1.00 82.62 111 ILE A N 1
ATOM 907 C CA . ILE A 1 111 ? -2.343 6.735 9.080 1.00 82.62 111 ILE A CA 1
ATOM 908 C C . ILE A 1 111 ? -1.420 7.295 7.990 1.00 82.62 111 ILE A C 1
ATOM 910 O O . ILE A 1 111 ? -1.444 8.480 7.684 1.00 82.62 111 ILE A O 1
ATOM 914 N N . VAL A 1 112 ? -0.541 6.452 7.457 1.00 87.44 112 VAL A N 1
ATOM 915 C CA . VAL A 1 112 ? 0.400 6.773 6.372 1.00 87.44 112 VAL A CA 1
ATOM 916 C C . VAL A 1 112 ? -0.272 6.600 5.008 1.00 87.44 112 VAL A C 1
ATOM 918 O O . VAL A 1 112 ? -0.015 7.386 4.093 1.00 87.44 112 VAL A O 1
ATOM 921 N N . ALA A 1 113 ? -1.092 5.557 4.871 1.00 87.31 113 ALA A N 1
ATOM 922 C CA . ALA A 1 113 ? -1.933 5.275 3.712 1.00 87.31 113 ALA A CA 1
ATOM 923 C C . ALA A 1 113 ? -3.098 4.365 4.137 1.00 87.31 113 ALA A C 1
ATOM 925 O O . ALA A 1 113 ? -2.899 3.478 4.962 1.00 87.31 113 ALA A O 1
ATOM 926 N N . MET A 1 114 ? -4.293 4.563 3.579 1.00 88.75 114 MET A N 1
ATOM 927 C CA . MET A 1 114 ? -5.452 3.689 3.800 1.00 88.75 114 MET A CA 1
ATOM 928 C C . MET A 1 114 ? -6.148 3.417 2.476 1.00 88.75 114 MET A C 1
ATOM 930 O O . MET A 1 114 ? -6.598 4.360 1.833 1.00 88.75 114 MET A O 1
ATOM 934 N N . TYR A 1 115 ? -6.218 2.159 2.059 1.00 88.38 115 TYR A N 1
ATOM 935 C CA . TYR A 1 115 ? -6.807 1.779 0.783 1.00 88.38 115 TYR A CA 1
ATOM 936 C C . TYR A 1 115 ? -7.975 0.806 0.994 1.00 88.38 115 TYR A C 1
ATOM 938 O O . TYR A 1 115 ? -7.737 -0.296 1.497 1.00 88.38 115 TYR A O 1
ATOM 946 N N . PRO A 1 116 ? -9.216 1.185 0.635 1.00 90.06 116 PRO A N 1
ATOM 947 C CA . PRO A 1 116 ? -10.324 0.240 0.583 1.00 90.06 116 PRO A CA 1
ATOM 948 C C . PRO A 1 116 ? -10.116 -0.703 -0.607 1.00 90.06 116 PRO A C 1
ATOM 950 O O . PRO A 1 116 ? -9.909 -0.249 -1.732 1.00 90.06 116 PRO A O 1
ATOM 953 N N . VAL A 1 117 ? -10.121 -2.009 -0.348 1.00 88.06 117 VAL A N 1
ATOM 954 C CA . VAL A 1 117 ? -10.002 -3.041 -1.389 1.00 88.06 117 VAL A CA 1
ATOM 955 C C . VAL A 1 117 ? -11.378 -3.320 -1.995 1.00 88.06 117 VAL A C 1
ATOM 957 O O . VAL A 1 117 ? -11.504 -3.381 -3.215 1.00 88.06 117 VAL A O 1
ATOM 960 N N . ASP A 1 118 ? -12.397 -3.419 -1.142 1.00 89.25 118 ASP A N 1
ATOM 961 C CA . ASP A 1 118 ? -13.817 -3.528 -1.488 1.00 89.25 118 ASP A CA 1
ATOM 962 C C . ASP A 1 118 ? -14.675 -2.977 -0.327 1.00 89.25 118 ASP A C 1
ATOM 964 O O . ASP A 1 118 ? -14.167 -2.217 0.494 1.00 89.25 118 ASP A O 1
ATOM 968 N N . ASP A 1 119 ? -15.964 -3.321 -0.253 1.00 90.38 119 ASP A N 1
ATOM 969 C CA . ASP A 1 119 ? -16.894 -2.816 0.771 1.00 90.38 119 ASP A CA 1
ATOM 970 C C . ASP A 1 119 ? -16.637 -3.353 2.195 1.00 90.38 119 ASP A C 1
ATOM 972 O O . ASP A 1 119 ? -17.178 -2.819 3.173 1.00 90.38 119 ASP A O 1
ATOM 976 N N . GLN A 1 120 ? -15.818 -4.400 2.322 1.00 93.88 120 GLN A N 1
ATOM 977 C CA . GLN A 1 120 ? -15.547 -5.126 3.566 1.00 93.88 120 GLN A CA 1
ATOM 978 C C . GLN A 1 120 ? -14.054 -5.208 3.898 1.00 93.88 120 GLN A C 1
ATOM 980 O O . GLN A 1 120 ? -13.688 -5.331 5.066 1.00 93.88 120 GLN A O 1
ATOM 985 N N . HIS A 1 121 ? -13.183 -5.102 2.898 1.00 91.75 121 HIS A N 1
ATOM 986 C CA . HIS A 1 121 ? -11.746 -5.256 3.045 1.00 91.75 121 HIS A CA 1
ATOM 987 C C . HIS A 1 121 ? -11.008 -3.927 2.912 1.00 91.75 121 HIS A C 1
ATOM 989 O O . HIS A 1 121 ? -11.264 -3.120 2.015 1.00 91.75 121 HIS A O 1
ATOM 995 N N . PHE A 1 122 ? -10.007 -3.721 3.763 1.00 92.12 122 PHE A N 1
ATOM 996 C CA . PHE A 1 122 ? -9.099 -2.586 3.648 1.00 92.12 122 PHE A CA 1
ATOM 997 C C . PHE A 1 122 ? -7.664 -2.946 4.008 1.00 92.12 122 PHE A C 1
ATOM 999 O O . PHE A 1 122 ? -7.393 -3.845 4.803 1.00 92.12 122 PHE A O 1
ATOM 1006 N N . ILE A 1 123 ? -6.738 -2.169 3.449 1.00 92.69 123 ILE A N 1
ATOM 1007 C CA . ILE A 1 123 ? -5.327 -2.185 3.819 1.00 92.69 123 ILE A CA 1
ATOM 1008 C C . ILE A 1 123 ? -4.965 -0.811 4.370 1.00 92.69 123 ILE A C 1
ATOM 1010 O O . ILE A 1 123 ? -4.937 0.192 3.653 1.00 92.69 123 ILE A O 1
ATOM 1014 N N . GLY A 1 124 ? -4.669 -0.772 5.663 1.00 91.94 124 GLY A N 1
ATOM 1015 C CA . GLY A 1 124 ? -4.145 0.389 6.361 1.00 91.94 124 GLY A CA 1
ATOM 1016 C C . GLY A 1 124 ? -2.646 0.267 6.589 1.00 91.94 124 GLY A C 1
ATOM 1017 O O . GLY A 1 124 ? -2.135 -0.796 6.915 1.00 91.94 124 GLY A O 1
ATOM 1018 N N . ILE A 1 125 ? -1.924 1.372 6.470 1.00 92.94 125 ILE A N 1
ATOM 1019 C CA . ILE A 1 125 ? -0.531 1.476 6.900 1.00 92.94 125 ILE A CA 1
ATOM 1020 C C . ILE A 1 125 ? -0.442 2.631 7.872 1.00 92.94 125 ILE A C 1
ATOM 1022 O O . ILE A 1 125 ? -0.819 3.751 7.536 1.00 92.94 125 ILE A O 1
ATOM 1026 N N . MET A 1 126 ? 0.071 2.386 9.071 1.00 93.12 126 MET A N 1
ATOM 1027 C CA . MET A 1 126 ? 0.190 3.401 10.116 1.00 93.12 126 MET A CA 1
ATOM 1028 C C . MET A 1 126 ? 1.485 3.240 10.896 1.00 93.12 126 MET A C 1
ATOM 1030 O O . MET A 1 126 ? 2.086 2.170 10.911 1.00 93.12 126 MET A O 1
ATOM 1034 N N . TYR A 1 127 ? 1.915 4.296 11.583 1.00 92.88 127 TYR A N 1
ATOM 1035 C CA . TYR A 1 127 ? 3.052 4.184 12.492 1.00 92.88 127 TYR A CA 1
ATOM 1036 C C . TYR A 1 127 ? 2.724 3.216 13.628 1.00 92.88 127 TYR A C 1
ATOM 1038 O O . TYR A 1 127 ? 1.671 3.334 14.251 1.00 92.88 127 TYR A O 1
ATOM 1046 N N . ARG A 1 128 ? 3.659 2.327 13.976 1.00 92.50 128 ARG A N 1
ATOM 1047 C CA . ARG A 1 128 ? 3.467 1.313 15.030 1.00 92.50 128 ARG A CA 1
ATOM 1048 C C . ARG A 1 128 ? 2.968 1.914 16.347 1.00 92.50 128 ARG A C 1
ATOM 1050 O O . ARG A 1 128 ? 2.025 1.412 16.945 1.00 92.50 128 ARG A O 1
ATOM 1057 N N . ARG A 1 129 ? 3.536 3.055 16.752 1.00 92.31 129 ARG A N 1
ATOM 1058 C CA . ARG A 1 129 ? 3.143 3.799 17.967 1.00 92.31 129 ARG A CA 1
ATOM 1059 C C . ARG A 1 129 ? 1.699 4.323 17.961 1.00 92.31 129 ARG A C 1
ATOM 1061 O O . ARG A 1 129 ? 1.199 4.730 19.001 1.00 92.31 129 ARG A O 1
ATOM 1068 N N . ARG A 1 130 ? 1.047 4.379 16.795 1.00 91.94 130 ARG A N 1
ATOM 1069 C CA . ARG A 1 130 ? -0.335 4.856 16.626 1.00 91.94 130 ARG A CA 1
ATOM 1070 C C . ARG A 1 130 ? -1.362 3.728 16.616 1.00 91.94 130 ARG A C 1
ATOM 1072 O O . ARG A 1 130 ? -2.542 4.027 16.747 1.00 91.94 130 ARG A O 1
ATOM 1079 N N . LEU A 1 131 ? -0.927 2.470 16.541 1.00 92.06 131 LEU A N 1
ATOM 1080 C CA . LEU A 1 131 ? -1.820 1.316 16.472 1.00 92.06 131 LEU A CA 1
ATOM 1081 C C . LEU A 1 131 ? -2.751 1.224 17.687 1.00 92.06 131 LEU A C 1
ATOM 1083 O O . LEU A 1 131 ? -3.960 1.136 17.520 1.00 92.06 131 LEU A O 1
ATOM 1087 N N . LYS A 1 132 ? -2.206 1.296 18.909 1.00 93.62 132 LYS A N 1
ATOM 1088 C CA . LYS A 1 132 ? -3.011 1.206 20.138 1.00 93.62 132 LYS A CA 1
ATOM 1089 C C . LYS A 1 132 ? -4.052 2.337 20.241 1.00 93.62 132 LYS A C 1
ATOM 1091 O O . LYS A 1 132 ? -5.223 2.005 20.399 1.00 93.62 132 LYS A O 1
ATOM 1096 N N . PRO A 1 133 ? -3.688 3.630 20.100 1.00 91.19 133 PRO A N 1
ATOM 1097 C CA . PRO A 1 133 ? -4.678 4.708 20.070 1.00 91.19 133 PRO A CA 1
ATOM 1098 C C . PRO A 1 133 ? -5.747 4.530 18.987 1.00 91.19 133 PRO A C 1
ATOM 1100 O O . PRO A 1 133 ? -6.914 4.807 19.228 1.00 91.19 133 PRO A O 1
ATOM 1103 N N . TRP A 1 134 ? -5.364 4.044 17.805 1.00 89.88 134 TRP A N 1
ATOM 1104 C CA . TRP A 1 134 ? -6.309 3.810 16.716 1.00 89.88 134 TRP A CA 1
ATOM 1105 C C . TRP A 1 134 ? -7.297 2.675 17.025 1.00 89.88 134 TRP A C 1
ATOM 1107 O O . TRP A 1 134 ? -8.493 2.844 16.816 1.00 89.88 134 TRP A O 1
ATOM 1117 N N . LEU A 1 135 ? -6.834 1.557 17.595 1.00 90.06 135 LEU A N 1
ATOM 1118 C CA . LEU A 1 135 ? -7.715 0.475 18.055 1.00 90.06 135 LEU A CA 1
ATOM 1119 C C . LEU A 1 135 ? -8.669 0.947 19.163 1.00 90.06 135 LEU A C 1
ATOM 1121 O O . LEU A 1 135 ? -9.830 0.557 19.179 1.00 90.06 135 LEU A O 1
ATOM 1125 N N . GLN A 1 136 ? -8.206 1.815 20.066 1.00 91.00 136 GLN A N 1
ATOM 1126 C CA . GLN A 1 136 ? -9.065 2.414 21.090 1.00 91.00 136 GLN A CA 1
ATOM 1127 C C . GLN A 1 136 ? -10.151 3.300 20.468 1.00 91.00 136 GLN A C 1
ATOM 1129 O O . GLN A 1 136 ? -11.312 3.172 20.843 1.00 91.00 136 GLN A O 1
ATOM 1134 N N . GLU A 1 137 ? -9.807 4.149 19.491 1.00 87.19 137 GLU A N 1
ATOM 1135 C CA . GLU A 1 137 ? -10.805 4.936 18.750 1.00 87.19 137 GLU A CA 1
ATOM 1136 C C . GLU A 1 137 ? -11.819 4.023 18.036 1.00 87.19 137 GLU A C 1
ATOM 1138 O O . GLU A 1 137 ? -13.015 4.300 18.082 1.00 87.19 137 GLU A O 1
ATOM 1143 N N . LEU A 1 138 ? -11.373 2.918 17.426 1.00 86.00 138 LEU A N 1
ATOM 1144 C CA . LEU A 1 138 ? -12.274 1.952 16.788 1.00 86.00 138 LEU A CA 1
ATOM 1145 C C . LEU A 1 138 ? -13.277 1.349 17.771 1.00 86.00 138 LEU A C 1
ATOM 1147 O O . LEU A 1 138 ? -14.468 1.332 17.482 1.00 86.00 138 LEU A O 1
ATOM 1151 N N . VAL A 1 139 ? -12.816 0.889 18.935 1.00 88.56 139 VAL A N 1
ATOM 1152 C CA . VAL A 1 139 ? -13.698 0.293 19.948 1.00 88.56 139 VAL A CA 1
ATOM 1153 C C . VAL A 1 139 ? -14.677 1.330 20.503 1.00 88.56 139 VAL A C 1
ATOM 1155 O O . VAL A 1 139 ? -15.855 1.031 20.662 1.00 88.56 139 VAL A O 1
ATOM 1158 N N . VAL A 1 140 ? -14.222 2.561 20.757 1.00 89.50 140 VAL A N 1
ATOM 1159 C CA . VAL A 1 140 ? -15.070 3.621 21.327 1.00 89.50 140 VAL A CA 1
ATOM 1160 C C . VAL A 1 140 ? -16.152 4.080 20.350 1.00 89.50 140 VAL A C 1
ATOM 1162 O O . VAL A 1 140 ? -17.288 4.293 20.763 1.00 89.50 140 VAL A O 1
ATOM 1165 N N . TYR A 1 141 ? -15.815 4.262 19.071 1.00 86.06 141 TYR A N 1
ATOM 1166 C CA . TYR A 1 141 ? -16.756 4.822 18.097 1.00 86.06 141 TYR A CA 1
ATOM 1167 C C . TYR A 1 141 ? -17.567 3.769 17.341 1.00 86.06 141 TYR A C 1
ATOM 1169 O O . TYR A 1 141 ? -18.680 4.067 16.923 1.00 86.06 141 TYR A O 1
ATOM 1177 N N . GLU A 1 142 ? -17.021 2.569 17.150 1.00 83.81 142 GLU A N 1
ATOM 1178 C CA . GLU A 1 142 ? -17.600 1.549 16.271 1.00 83.81 142 GLU A CA 1
ATOM 1179 C C . GLU A 1 142 ? -17.707 0.170 16.957 1.00 83.81 142 GLU A C 1
ATOM 1181 O O . GLU A 1 142 ? -18.115 -0.795 16.322 1.00 83.81 142 GLU A O 1
ATOM 1186 N N . GLY A 1 143 ? -17.355 0.029 18.243 1.00 80.81 143 GLY A N 1
ATOM 1187 C CA . GLY A 1 143 ? -17.194 -1.282 18.896 1.00 80.81 143 GLY A CA 1
ATOM 1188 C C . GLY A 1 143 ? -18.444 -2.168 18.936 1.00 80.81 143 GLY A C 1
ATOM 1189 O O . GLY A 1 143 ? -18.322 -3.388 18.952 1.00 80.81 143 GLY A O 1
ATOM 1190 N N . ASN A 1 144 ? -19.638 -1.573 18.898 1.00 85.56 144 ASN A N 1
ATOM 1191 C CA . ASN A 1 144 ? -20.902 -2.320 18.884 1.00 85.56 144 ASN A CA 1
ATOM 1192 C C . ASN A 1 144 ? -21.375 -2.675 17.463 1.00 85.56 144 ASN A C 1
ATOM 1194 O O . ASN A 1 144 ? -22.242 -3.529 17.301 1.00 85.56 144 ASN A O 1
ATOM 1198 N N . THR A 1 145 ? -20.848 -2.000 16.439 1.00 88.44 145 THR A N 1
ATOM 1199 C CA . THR A 1 145 ? -21.320 -2.088 15.047 1.00 88.44 145 THR A CA 1
ATOM 1200 C C . THR A 1 145 ? -20.314 -2.768 14.127 1.00 88.44 145 THR A C 1
ATOM 1202 O O . THR A 1 145 ? -20.716 -3.406 13.154 1.00 88.44 145 THR A O 1
ATOM 1205 N N . LEU A 1 146 ? -19.021 -2.644 14.422 1.00 87.75 146 LEU A N 1
ATOM 1206 C CA . LEU A 1 146 ? -17.930 -3.177 13.626 1.00 87.75 146 LEU A CA 1
ATOM 1207 C C . LEU A 1 146 ? -17.590 -4.591 14.089 1.00 87.75 146 LEU A C 1
ATOM 1209 O O . LEU A 1 146 ? -16.997 -4.798 15.145 1.00 87.75 146 LEU A O 1
ATOM 1213 N N . GLN A 1 147 ? -17.944 -5.567 13.264 1.00 92.62 147 GLN A N 1
ATOM 1214 C CA . GLN A 1 147 ? -17.585 -6.966 13.466 1.00 92.62 147 GLN A CA 1
ATOM 1215 C C . GLN A 1 147 ? -16.615 -7.381 12.373 1.00 92.62 147 GLN A C 1
ATOM 1217 O O . GLN A 1 147 ? -16.801 -7.012 11.213 1.00 92.62 147 GLN A O 1
ATOM 1222 N N . GLY A 1 148 ? -15.578 -8.138 12.723 1.00 92.12 148 GLY A N 1
ATOM 1223 C CA . GLY A 1 148 ? -14.581 -8.535 11.743 1.00 92.12 148 GLY A CA 1
ATOM 1224 C C . GLY A 1 148 ? -13.265 -9.016 12.332 1.00 92.12 148 GLY A C 1
ATOM 1225 O O . GLY A 1 148 ? -13.146 -9.275 13.529 1.00 92.12 148 GLY A O 1
ATOM 1226 N N . LEU A 1 149 ? -12.270 -9.103 11.456 1.00 94.19 149 LEU A N 1
ATOM 1227 C CA . LEU A 1 149 ? -10.907 -9.512 11.744 1.00 94.19 149 LEU A CA 1
ATOM 1228 C C . LEU A 1 149 ? -9.941 -8.401 11.330 1.00 94.19 149 LEU A C 1
ATOM 1230 O O . LEU A 1 149 ? -9.994 -7.903 10.207 1.00 94.19 149 LEU A O 1
ATOM 1234 N N . LEU A 1 150 ? -9.018 -8.056 12.225 1.00 94.00 150 LEU A N 1
ATOM 1235 C CA . LEU A 1 150 ? -7.868 -7.216 11.909 1.00 94.00 150 LEU A CA 1
ATOM 1236 C C . LEU A 1 150 ? -6.596 -8.048 12.051 1.00 94.00 150 LEU A C 1
ATOM 1238 O O . LEU A 1 150 ? -6.298 -8.555 13.131 1.00 94.00 150 LEU A O 1
ATOM 1242 N N . GLN A 1 151 ? -5.823 -8.142 10.976 1.00 94.62 151 GLN A N 1
ATOM 1243 C CA . GLN A 1 151 ? -4.510 -8.764 10.966 1.00 94.62 151 GLN A CA 1
ATOM 1244 C C . GLN A 1 151 ? -3.434 -7.680 10.896 1.00 94.62 151 GLN A C 1
ATOM 1246 O O . GLN A 1 151 ? -3.381 -6.873 9.967 1.00 94.62 151 GLN A O 1
ATOM 1251 N N . ILE A 1 152 ? -2.574 -7.647 11.913 1.00 94.00 152 ILE A N 1
ATOM 1252 C CA . ILE A 1 152 ? -1.502 -6.659 12.036 1.00 94.00 152 ILE A CA 1
ATOM 1253 C C . ILE A 1 152 ? -0.190 -7.316 11.635 1.00 94.00 152 ILE A C 1
ATOM 1255 O O . ILE A 1 152 ? 0.235 -8.304 12.229 1.00 94.00 152 ILE A O 1
ATOM 1259 N N . LEU A 1 153 ? 0.461 -6.740 10.633 1.00 90.69 153 LEU A N 1
ATOM 1260 C CA . LEU A 1 153 ? 1.625 -7.307 9.974 1.00 90.69 153 LEU A CA 1
ATOM 1261 C C . LEU A 1 153 ? 2.777 -6.297 10.017 1.00 90.69 153 LEU A C 1
ATOM 1263 O O . LEU A 1 153 ? 2.575 -5.095 9.806 1.00 90.69 153 LEU A O 1
ATOM 1267 N N . PRO A 1 154 ? 4.010 -6.730 10.321 1.00 88.31 154 PRO A N 1
ATOM 1268 C CA . PRO A 1 154 ? 5.152 -5.834 10.279 1.00 88.31 154 PRO A CA 1
ATOM 1269 C C . PRO A 1 154 ? 5.450 -5.436 8.827 1.00 88.31 154 PRO A C 1
ATOM 1271 O O . PRO A 1 154 ? 5.550 -6.281 7.948 1.00 88.31 154 PRO A O 1
ATOM 1274 N N . SER A 1 155 ? 5.678 -4.149 8.564 1.00 83.94 155 SER A N 1
ATOM 1275 C CA . SER A 1 155 ? 6.122 -3.661 7.242 1.00 83.94 155 SER A CA 1
ATOM 1276 C C . SER A 1 155 ? 7.612 -3.900 6.968 1.00 83.94 155 SER A C 1
ATOM 1278 O O . SER A 1 155 ? 8.094 -3.686 5.853 1.00 83.94 155 SER A O 1
ATOM 1280 N N . SER A 1 156 ? 8.358 -4.325 7.988 1.00 71.94 156 SER A N 1
ATOM 1281 C CA . SER A 1 156 ? 9.752 -4.752 7.914 1.00 71.94 156 SER A CA 1
ATOM 1282 C C . SER A 1 156 ? 9.811 -6.270 8.071 1.00 71.94 156 SER A C 1
ATOM 1284 O O . SER A 1 156 ? 9.677 -6.777 9.182 1.00 71.94 156 SER A O 1
ATOM 1286 N N . GLY A 1 157 ? 9.986 -6.985 6.963 1.00 54.84 157 GLY A N 1
ATOM 1287 C CA . GLY A 1 157 ? 9.937 -8.446 6.955 1.00 54.84 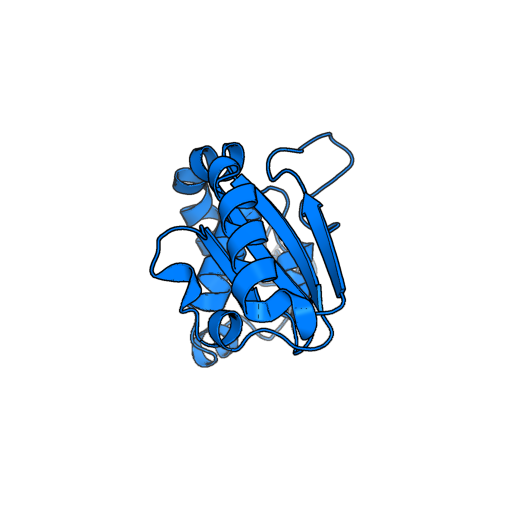157 GLY A CA 1
ATOM 1288 C C . GLY A 1 157 ? 10.408 -9.038 5.636 1.00 54.84 157 GLY A C 1
ATOM 1289 O O . GLY A 1 157 ? 9.741 -9.891 5.082 1.00 54.84 157 GLY A O 1
ATOM 1290 N N . GLY A 1 158 ? 11.539 -8.567 5.109 1.00 49.62 158 GLY A N 1
ATOM 1291 C CA . GLY A 1 158 ? 12.218 -9.245 4.004 1.00 49.62 158 GLY A CA 1
ATOM 1292 C C . GLY A 1 158 ? 13.049 -10.420 4.520 1.00 49.62 158 GLY A C 1
ATOM 1293 O O . GLY A 1 158 ? 14.266 -10.416 4.357 1.00 49.62 158 GLY A O 1
ATOM 1294 N N . ILE A 1 159 ? 12.428 -11.394 5.189 1.00 52.91 159 ILE A N 1
ATOM 1295 C CA . ILE A 1 159 ? 13.022 -12.736 5.268 1.00 52.91 159 ILE A CA 1
ATOM 1296 C C . ILE A 1 159 ? 12.796 -13.340 3.880 1.00 52.91 159 ILE A C 1
ATOM 1298 O O . ILE A 1 159 ? 11.718 -13.170 3.322 1.00 52.91 159 ILE A O 1
ATOM 130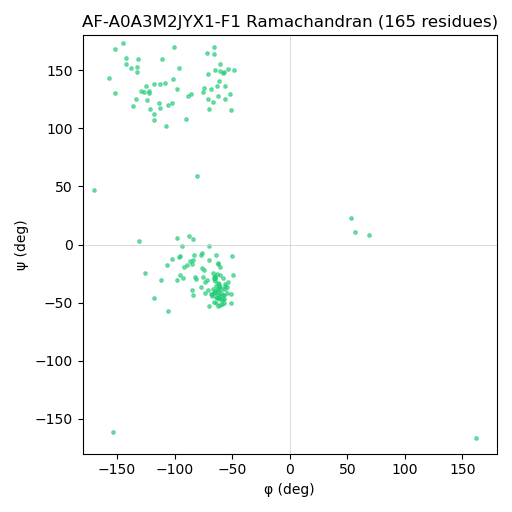2 N N . ARG A 1 160 ? 13.818 -13.979 3.296 1.00 56.56 160 ARG A N 1
ATOM 1303 C CA . ARG A 1 160 ? 13.911 -14.371 1.868 1.00 56.56 160 ARG A CA 1
ATOM 1304 C C . ARG A 1 160 ? 12.704 -15.134 1.280 1.00 56.56 160 ARG A C 1
ATOM 1306 O O . ARG A 1 160 ? 12.673 -15.322 0.069 1.00 56.56 160 ARG A O 1
ATOM 1313 N N . THR A 1 161 ? 11.751 -15.566 2.099 1.00 61.34 161 THR A N 1
ATOM 1314 C CA . THR A 1 161 ? 10.582 -16.370 1.734 1.00 61.34 161 THR A CA 1
ATOM 1315 C C . THR A 1 161 ? 9.245 -15.622 1.721 1.00 61.34 16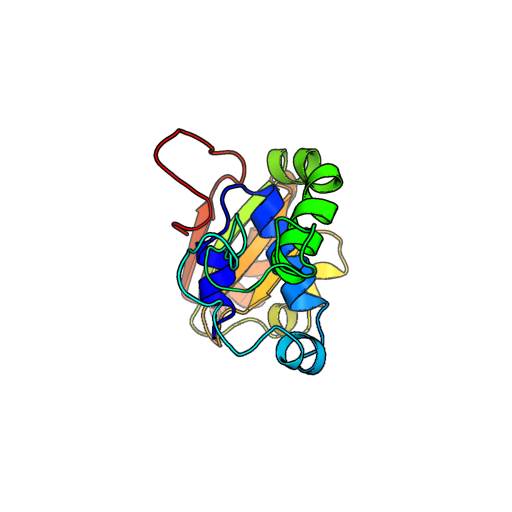1 THR A C 1
ATOM 1317 O O . THR A 1 161 ? 8.326 -16.134 1.098 1.00 61.34 161 THR A O 1
ATOM 1320 N N . PHE A 1 162 ? 9.115 -14.444 2.348 1.00 63.97 162 PHE A N 1
ATOM 1321 C CA . PHE A 1 162 ? 7.847 -13.697 2.402 1.00 63.97 162 PHE A CA 1
ATOM 1322 C C . PHE A 1 162 ? 7.996 -12.292 1.816 1.00 63.97 162 PHE A C 1
ATOM 1324 O O . PHE A 1 162 ? 8.906 -11.536 2.165 1.00 63.97 162 PHE A O 1
ATOM 1331 N N . THR A 1 163 ? 7.087 -11.937 0.916 1.00 78.81 163 THR A N 1
ATOM 1332 C CA . THR A 1 163 ? 6.978 -10.616 0.300 1.00 78.81 163 THR A CA 1
ATOM 1333 C C . THR A 1 163 ? 5.719 -9.907 0.787 1.00 78.81 163 THR A C 1
ATOM 1335 O O . THR A 1 163 ? 4.761 -10.527 1.233 1.00 78.81 163 THR A O 1
ATOM 1338 N N . MET A 1 164 ? 5.675 -8.578 0.668 1.00 81.25 164 MET A N 1
ATOM 1339 C CA . MET A 1 164 ? 4.449 -7.819 0.975 1.00 81.25 164 MET A CA 1
ATOM 1340 C C . MET A 1 164 ? 3.323 -8.045 -0.048 1.00 81.25 164 MET A C 1
ATOM 1342 O O . MET A 1 164 ? 2.257 -7.456 0.086 1.00 81.25 164 MET A O 1
ATOM 1346 N N . GLY A 1 165 ? 3.563 -8.849 -1.083 1.00 71.12 165 GLY A N 1
ATOM 1347 C CA . GLY A 1 165 ? 2.547 -9.294 -2.023 1.00 71.12 165 GLY A CA 1
ATOM 1348 C C . GLY A 1 165 ? 1.761 -10.509 -1.533 1.00 71.12 165 GLY A C 1
ATOM 1349 O O . GLY A 1 165 ? 0.715 -10.793 -2.108 1.00 71.12 165 GLY A O 1
ATOM 1350 N N . ASP A 1 166 ? 2.240 -11.179 -0.480 1.00 75.94 166 ASP A N 1
ATOM 1351 C CA . ASP A 1 166 ? 1.616 -12.366 0.125 1.00 75.94 166 ASP A CA 1
ATOM 1352 C C . ASP A 1 166 ? 0.566 -12.010 1.200 1.00 75.94 166 ASP A C 1
ATOM 1354 O O . ASP A 1 166 ? 0.099 -12.888 1.923 1.00 75.94 166 ASP A O 1
ATOM 1358 N N . LEU A 1 167 ? 0.246 -10.714 1.329 1.00 66.38 167 LEU A N 1
ATOM 1359 C CA . LEU A 1 167 ? -0.772 -10.163 2.230 1.00 66.38 167 LEU A CA 1
ATOM 1360 C C . LEU A 1 167 ? -2.199 -10.505 1.787 1.00 66.38 167 LEU A C 1
ATOM 1362 O O . LEU A 1 167 ? -2.466 -10.481 0.560 1.00 66.38 167 LEU A O 1
#

Solvent-accessible surface area (backbone atoms only — not comparable to full-atom values): 9345 Å² total; per-residue (Å²): 116,83,52,73,67,55,54,47,48,68,21,61,39,34,20,44,42,54,28,44,53,48,47,63,70,68,45,51,80,66,57,65,67,69,45,75,69,58,66,34,63,72,79,49,98,89,36,60,34,6,78,80,79,64,39,37,42,29,72,42,97,86,45,63,34,20,65,66,62,46,51,33,60,68,44,22,79,79,27,46,74,54,19,66,50,26,28,33,35,42,32,42,31,78,55,62,56,66,47,64,78,70,49,55,59,47,77,77,67,51,38,78,42,74,44,74,76,54,72,33,34,34,44,36,29,25,41,49,89,38,48,65,62,50,53,50,51,44,48,75,76,35,51,93,77,60,48,74,51,77,48,79,41,70,28,65,58,81,52,100,87,48,46,55,23,78,112